Protein AF-A0A433RNJ9-F1 (afdb_monomer_lite)

Sequence (129 aa):
MTPFQQL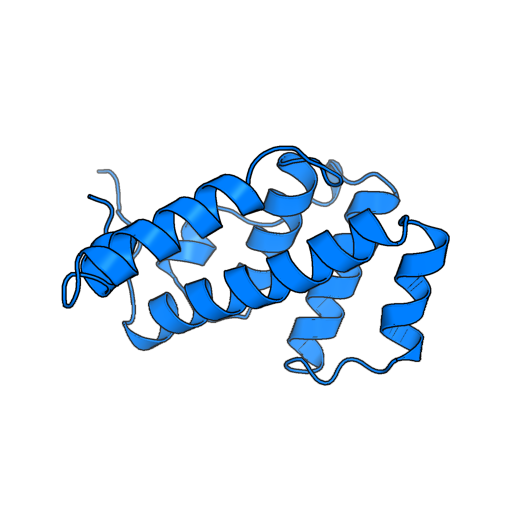LSFDLTVQSLWGKMSEVLEKDNHLSADLKEEVRKTLAQENGCLYCKAKGKPNPRLYDEKMAVCTGYAEAFLKSKGQTPLAVTEVLNDYLTKEEKDELLAFICFITASQYLGALHQLQPIISK

Organism: NCBI:txid1562256

Foldseek 3Di:
DDLLLVLVVVDPVSSVVLVVVCVVLQDDDQDHNVLLLLLLCLLLVQLQQQQSVVVDHRDCVPDDPLSVLLNVLSNQCSVCVNVRDPVSLCVNVVRGDPVRSVSSVVSSVSSSVSRNSNRVVSPHHDDDD

Secondary structure (DSSP, 8-state):
--HHHHHTTT-HHHHHHHHHHHHHHHSSSSS-HHHHHHHHHHHHHHS--HHHHHT----GGG--HHHHHHHHHHHHHHHTTT---HHHHHGGGGT--HHHHHHHHHHHHHHHHHHHHHHHTTPPP----

InterPro domains:
  IPR029032 AhpD-like [G3DSA:1.20.1290.10] (2-125)
  IPR029032 AhpD-like [SSF69118] (5-123)

pLDDT: mean 95.65, std 7.53, range [37.81, 98.81]

Radius of gyration: 14.86 Å; chains: 1; bounding box: 30×45×38 Å

Structure (mmCIF, N/CA/C/O backbone):
data_AF-A0A433RNJ9-F1
#
_entry.id   AF-A0A433RNJ9-F1
#
loop_
_atom_site.group_PDB
_atom_site.id
_atom_site.type_symbol
_atom_site.label_atom_id
_atom_site.label_alt_id
_atom_site.label_comp_id
_atom_site.label_asym_id
_atom_site.label_entity_id
_atom_site.label_seq_id
_atom_site.pdbx_PDB_ins_code
_atom_site.Cartn_x
_atom_site.Cartn_y
_atom_site.Cartn_z
_atom_site.occupancy
_atom_site.B_iso_or_equiv
_atom_site.auth_seq_id
_atom_site.auth_comp_id
_atom_site.auth_asym_id
_atom_site.auth_atom_id
_atom_site.pdbx_PDB_model_num
ATOM 1 N N . MET A 1 1 ? -1.852 21.508 5.917 1.00 75.19 1 MET A N 1
ATOM 2 C CA . MET A 1 1 ? -2.504 20.288 6.432 1.00 75.19 1 MET A CA 1
ATOM 3 C C . MET A 1 1 ? -3.430 19.758 5.349 1.00 75.19 1 MET A C 1
ATOM 5 O O . MET A 1 1 ? -4.213 20.537 4.821 1.00 75.19 1 MET A O 1
ATOM 9 N N . THR A 1 2 ? -3.289 18.496 4.952 1.00 89.31 2 THR A N 1
ATOM 10 C CA . THR A 1 2 ? -4.148 17.872 3.931 1.00 89.31 2 THR A CA 1
ATOM 11 C C . THR A 1 2 ? -5.505 17.472 4.533 1.00 89.31 2 THR A C 1
ATOM 13 O O . THR A 1 2 ? -5.589 17.303 5.753 1.00 89.31 2 THR A O 1
ATOM 16 N N . PRO A 1 3 ? -6.560 17.257 3.721 1.00 92.75 3 PRO A N 1
ATOM 17 C CA . PRO A 1 3 ? -7.835 16.736 4.220 1.00 92.75 3 PRO A CA 1
ATOM 18 C C . PRO A 1 3 ? -7.687 15.398 4.948 1.00 92.75 3 PRO A C 1
ATOM 20 O O . PRO A 1 3 ? -8.363 15.149 5.936 1.00 92.75 3 PRO A O 1
ATOM 23 N N . PHE A 1 4 ? -6.749 14.551 4.510 1.00 94.00 4 PHE A N 1
ATOM 24 C CA . PHE A 1 4 ? -6.460 13.301 5.207 1.00 94.00 4 PHE A CA 1
ATOM 25 C C . PHE A 1 4 ? -5.846 13.541 6.593 1.00 94.00 4 PHE A C 1
ATOM 27 O O . PHE A 1 4 ? -6.277 12.936 7.566 1.00 94.00 4 PHE A O 1
ATOM 34 N N . GLN A 1 5 ? -4.880 14.461 6.713 1.00 93.00 5 GLN A N 1
ATOM 35 C CA . GLN A 1 5 ? -4.285 14.801 8.012 1.00 93.00 5 GLN A CA 1
ATOM 36 C C . GLN A 1 5 ? -5.337 15.323 9.003 1.00 93.00 5 GLN A C 1
ATOM 38 O O . GLN A 1 5 ? -5.247 15.021 10.191 1.00 93.00 5 GLN A O 1
ATOM 43 N N . GLN A 1 6 ? -6.359 16.046 8.533 1.00 94.00 6 GLN A N 1
ATOM 44 C CA . GLN A 1 6 ? -7.468 16.511 9.376 1.00 94.00 6 GLN A CA 1
ATOM 45 C C . GLN A 1 6 ? -8.265 15.365 10.015 1.00 94.00 6 GLN A C 1
ATOM 47 O O . GLN A 1 6 ? -8.753 15.536 11.125 1.00 94.00 6 GLN A O 1
ATOM 52 N N . LEU A 1 7 ? -8.340 14.185 9.386 1.00 95.94 7 LEU A N 1
ATOM 53 C CA . LEU A 1 7 ? -9.003 13.014 9.982 1.00 95.94 7 LEU A CA 1
ATOM 54 C C . LEU A 1 7 ? -8.321 12.546 11.277 1.00 95.94 7 LEU A C 1
ATOM 56 O O . LEU A 1 7 ? -8.953 11.923 12.124 1.00 95.94 7 LEU A O 1
ATOM 60 N N . LEU A 1 8 ? -7.036 12.863 11.441 1.00 97.00 8 LEU A N 1
ATOM 61 C CA . LEU A 1 8 ? -6.216 12.465 12.583 1.00 97.00 8 LEU A CA 1
ATOM 62 C C . LEU A 1 8 ? -5.999 13.608 13.586 1.00 97.00 8 LEU A C 1
ATOM 64 O O . LEU A 1 8 ? -5.191 13.475 14.497 1.00 97.00 8 LEU A O 1
ATOM 68 N N . SER A 1 9 ? -6.701 14.741 13.455 1.00 95.31 9 SER A N 1
ATOM 69 C CA . SER A 1 9 ? -6.477 15.913 14.318 1.00 95.31 9 SER A CA 1
ATOM 70 C C . SER A 1 9 ? -6.936 15.730 15.769 1.00 95.31 9 SER A C 1
ATOM 72 O O . SER A 1 9 ? -6.749 16.639 16.574 1.00 95.31 9 SER A O 1
ATOM 74 N N . PHE A 1 10 ? -7.546 14.589 16.104 1.00 96.12 10 PHE A N 1
ATOM 75 C CA . PHE A 1 10 ? -7.870 14.234 17.486 1.00 96.12 10 PHE A CA 1
ATOM 76 C C . PHE A 1 10 ? -6.607 14.018 18.334 1.00 96.12 10 PHE A C 1
ATOM 78 O O . PHE A 1 10 ? -6.664 14.185 19.549 1.00 96.12 10 PHE A O 1
ATOM 85 N N . ASP A 1 11 ? -5.475 13.679 17.703 1.00 97.69 11 ASP A N 1
ATOM 86 C CA . ASP A 1 11 ? -4.186 13.497 18.364 1.00 97.69 11 ASP A CA 1
ATOM 87 C C . ASP A 1 11 ? -3.026 13.849 17.410 1.00 97.69 11 ASP A C 1
ATOM 89 O O . ASP A 1 11 ? -2.788 13.192 16.392 1.00 97.69 11 ASP A O 1
ATOM 93 N N . LEU A 1 12 ? -2.268 14.895 17.753 1.00 96.44 12 LEU A N 1
ATOM 94 C CA . LEU A 1 12 ? -1.149 15.382 16.937 1.00 96.44 12 LEU A CA 1
ATOM 95 C C . LEU A 1 12 ? 0.022 14.388 16.856 1.00 96.44 12 LEU A C 1
ATOM 97 O O . LEU A 1 12 ? 0.758 14.390 15.866 1.00 96.44 12 LEU A O 1
ATOM 101 N N . THR A 1 13 ? 0.191 13.523 17.858 1.00 98.00 13 THR A N 1
ATOM 102 C CA . THR A 1 13 ? 1.187 12.445 17.841 1.00 98.00 13 THR A CA 1
ATOM 103 C C . THR A 1 13 ? 0.797 11.397 16.809 1.00 98.00 13 THR A C 1
ATOM 105 O O . THR A 1 13 ? 1.616 11.049 15.959 1.00 98.00 13 THR A O 1
ATOM 108 N N . VAL A 1 14 ? -0.462 10.946 16.823 1.00 97.56 14 VAL A N 1
ATOM 109 C CA . VAL A 1 14 ? -0.981 9.977 15.843 1.00 97.56 14 VAL A CA 1
ATOM 110 C C . VAL A 1 14 ? -0.892 10.541 14.427 1.00 97.56 14 VAL A C 1
ATOM 112 O O . VAL A 1 14 ? -0.361 9.875 13.538 1.00 97.56 14 VAL A O 1
ATOM 115 N N . GLN A 1 15 ? -1.332 11.785 14.218 1.00 97.31 15 GLN A N 1
ATOM 116 C CA . GLN A 1 15 ? -1.230 12.460 12.921 1.00 97.31 15 GLN A CA 1
ATOM 117 C C . GLN A 1 15 ? 0.220 12.512 12.412 1.00 97.31 15 GLN A C 1
ATOM 119 O O . GLN A 1 15 ? 0.480 12.203 11.247 1.00 97.31 15 GLN A O 1
ATOM 124 N N . SER A 1 16 ? 1.165 12.890 13.279 1.00 97.00 16 SER A N 1
ATOM 125 C CA . SER A 1 16 ? 2.589 12.990 12.939 1.00 97.00 16 SER A CA 1
ATOM 126 C C . SER A 1 16 ? 3.191 11.630 12.582 1.00 97.00 16 SER A C 1
ATOM 128 O O . SER A 1 16 ? 3.862 11.503 11.557 1.00 97.00 16 SER A O 1
ATOM 130 N N . LEU A 1 17 ? 2.924 10.596 13.385 1.00 98.00 17 LEU A N 1
ATOM 131 C CA . LEU A 1 17 ? 3.429 9.243 13.145 1.00 98.00 17 LEU A CA 1
ATOM 132 C C . LEU A 1 17 ? 2.856 8.639 11.861 1.00 98.00 17 LEU A C 1
ATOM 134 O O . LEU A 1 17 ? 3.616 8.092 11.066 1.00 98.00 17 LEU A O 1
ATOM 138 N N . TRP A 1 18 ? 1.555 8.803 11.609 1.00 98.00 18 TRP A N 1
ATOM 139 C CA . TRP A 1 18 ? 0.929 8.335 10.371 1.00 98.00 18 TRP A CA 1
ATOM 140 C C . TRP A 1 18 ? 1.526 9.024 9.140 1.00 98.00 18 TRP A C 1
ATOM 142 O O . TRP A 1 18 ? 1.821 8.372 8.141 1.00 98.00 18 TRP A O 1
ATOM 152 N N . GLY A 1 19 ? 1.752 10.341 9.223 1.00 96.94 19 GLY A N 1
ATOM 153 C CA . GLY A 1 19 ? 2.403 11.109 8.161 1.00 96.94 19 GLY A CA 1
ATOM 154 C C . GLY A 1 19 ? 3.826 10.626 7.871 1.00 96.94 19 GLY A C 1
ATOM 155 O O . GLY A 1 19 ? 4.163 10.393 6.714 1.00 96.94 19 GLY A O 1
ATOM 156 N N . LYS A 1 20 ? 4.632 10.401 8.916 1.00 97.69 20 LYS A N 1
ATOM 157 C CA . LYS A 1 20 ? 5.999 9.867 8.782 1.00 97.69 20 LYS A CA 1
ATOM 158 C C . LYS A 1 20 ? 6.017 8.458 8.198 1.00 97.69 20 LYS A C 1
ATOM 160 O O . LYS A 1 20 ? 6.864 8.164 7.362 1.00 97.69 20 LYS A O 1
ATOM 165 N N . MET A 1 21 ? 5.090 7.591 8.614 1.00 97.62 21 MET A N 1
ATOM 166 C CA . MET A 1 21 ? 4.954 6.257 8.025 1.00 97.62 21 MET A CA 1
ATOM 167 C C . MET A 1 21 ? 4.625 6.343 6.534 1.00 97.62 21 MET A C 1
ATOM 169 O O . MET A 1 21 ? 5.268 5.655 5.752 1.00 97.62 21 MET A O 1
ATOM 173 N N . SER A 1 22 ? 3.695 7.221 6.140 1.00 96.75 22 SER A N 1
ATOM 174 C CA . SER A 1 22 ? 3.368 7.468 4.728 1.00 96.75 22 SER A CA 1
ATOM 175 C C . SER A 1 22 ? 4.603 7.891 3.938 1.00 96.75 22 SER A C 1
ATOM 177 O O . SER A 1 22 ? 4.925 7.268 2.937 1.00 96.75 22 SER A O 1
ATOM 179 N N . GLU A 1 23 ? 5.345 8.886 4.428 1.00 97.00 23 GLU A N 1
ATOM 180 C CA . GLU A 1 23 ? 6.551 9.393 3.766 1.00 97.00 23 GLU A CA 1
ATOM 181 C C . GLU A 1 23 ? 7.627 8.309 3.594 1.00 97.00 23 GLU A C 1
ATOM 183 O O . GLU A 1 23 ? 8.206 8.163 2.517 1.00 97.00 23 GLU A O 1
ATOM 188 N N . VAL A 1 24 ? 7.892 7.528 4.646 1.00 97.75 24 VAL A N 1
ATOM 189 C CA . VAL A 1 24 ? 8.910 6.468 4.619 1.00 97.75 24 VAL A CA 1
ATOM 190 C C . VAL A 1 24 ? 8.502 5.316 3.707 1.00 97.75 24 VAL A C 1
ATOM 192 O O . VAL A 1 24 ? 9.356 4.768 3.016 1.00 97.75 24 VAL A O 1
ATOM 195 N N . LEU A 1 25 ? 7.221 4.949 3.701 1.00 98.00 25 LEU A N 1
ATOM 196 C CA . LEU A 1 25 ? 6.713 3.838 2.906 1.00 98.00 25 LEU A CA 1
ATOM 197 C C . LEU A 1 25 ? 6.499 4.209 1.433 1.00 98.00 25 LEU A C 1
ATOM 199 O O . LEU A 1 25 ? 6.612 3.328 0.592 1.00 98.00 25 LEU A O 1
ATOM 203 N N . GLU A 1 26 ? 6.218 5.470 1.093 1.00 97.75 26 GLU A N 1
ATOM 204 C CA . GLU A 1 26 ? 5.949 5.901 -0.291 1.00 97.75 26 GLU A CA 1
ATOM 205 C C . GLU A 1 26 ? 7.224 6.222 -1.101 1.00 97.75 26 GLU A C 1
ATOM 207 O O . GLU A 1 26 ? 7.223 6.026 -2.314 1.00 97.75 26 GLU A O 1
ATOM 212 N N . LYS A 1 27 ? 8.321 6.665 -0.467 1.00 98.00 27 LYS A N 1
ATOM 213 C CA . LYS A 1 27 ? 9.594 7.005 -1.151 1.00 98.00 27 LYS A CA 1
ATOM 214 C C . LYS A 1 27 ? 10.390 5.777 -1.609 1.00 98.00 27 LYS A C 1
ATOM 216 O O . LYS A 1 27 ? 10.176 4.698 -1.078 1.00 98.00 27 LYS A O 1
ATOM 221 N N . ASP A 1 28 ? 11.376 5.934 -2.490 1.00 98.56 28 ASP A N 1
ATOM 222 C CA . ASP A 1 28 ? 12.273 4.834 -2.890 1.00 98.56 28 ASP A CA 1
ATOM 223 C C . ASP A 1 28 ? 12.940 4.124 -1.697 1.00 98.56 28 ASP A C 1
ATOM 225 O O . ASP A 1 28 ? 13.435 4.771 -0.766 1.00 98.56 28 ASP A O 1
ATOM 229 N N . ASN A 1 29 ? 12.969 2.790 -1.752 1.00 97.69 29 ASN A N 1
ATOM 230 C CA . ASN A 1 29 ? 13.750 1.931 -0.861 1.00 97.69 29 ASN A CA 1
ATOM 231 C C . ASN A 1 29 ? 14.069 0.586 -1.548 1.00 97.69 29 ASN A C 1
ATOM 233 O O . ASN A 1 29 ? 14.741 0.603 -2.577 1.00 97.69 29 ASN A O 1
ATOM 237 N N . HIS A 1 30 ? 13.600 -0.566 -1.041 1.00 98.25 30 HIS A N 1
ATOM 238 C CA . HIS A 1 30 ? 13.758 -1.834 -1.762 1.00 98.25 30 HIS A CA 1
ATOM 239 C C . HIS A 1 30 ? 12.863 -1.858 -3.003 1.00 98.25 30 HIS A C 1
ATOM 241 O O . HIS A 1 30 ? 13.255 -2.390 -4.035 1.00 98.25 30 HIS A O 1
ATOM 247 N N . LEU A 1 31 ? 11.689 -1.225 -2.921 1.00 98.50 31 LEU A N 1
ATOM 248 C CA . LEU A 1 31 ? 10.816 -0.973 -4.062 1.00 98.50 31 LEU A CA 1
ATOM 249 C C . LEU A 1 31 ? 10.891 0.497 -4.479 1.00 98.50 31 LEU A C 1
ATOM 251 O O . LEU A 1 31 ? 10.993 1.393 -3.633 1.00 98.50 31 LEU A O 1
ATOM 255 N N . SER A 1 32 ? 10.786 0.748 -5.784 1.00 98.38 32 SER A N 1
ATOM 256 C CA . SER A 1 32 ? 10.698 2.114 -6.300 1.00 98.38 32 SER A CA 1
ATOM 257 C C . SER A 1 32 ? 9.385 2.782 -5.890 1.00 98.38 32 SER A C 1
ATOM 259 O O . SER A 1 32 ? 8.339 2.136 -5.753 1.00 98.38 32 SER A O 1
ATOM 261 N N . ALA A 1 33 ? 9.433 4.099 -5.721 1.00 98.38 33 ALA A N 1
ATOM 262 C CA . ALA A 1 33 ? 8.272 4.936 -5.464 1.00 98.38 33 ALA A CA 1
ATOM 263 C C . ALA A 1 33 ? 7.232 4.799 -6.585 1.00 98.38 33 ALA A C 1
ATOM 265 O O . ALA A 1 33 ? 6.039 4.711 -6.304 1.00 98.38 33 ALA A O 1
ATOM 266 N N . ASP A 1 34 ? 7.676 4.688 -7.841 1.00 98.06 34 ASP A N 1
ATOM 267 C CA . ASP A 1 34 ? 6.792 4.504 -8.996 1.00 98.06 34 ASP A CA 1
ATOM 268 C C . ASP A 1 34 ? 5.994 3.195 -8.914 1.00 98.06 34 ASP A C 1
ATOM 270 O O . ASP A 1 34 ? 4.776 3.197 -9.098 1.00 98.06 34 ASP A O 1
ATOM 274 N N . LEU A 1 35 ? 6.644 2.077 -8.565 1.00 98.56 35 LEU A N 1
ATOM 275 C CA . LEU A 1 35 ? 5.957 0.795 -8.377 1.00 98.56 35 LEU A CA 1
ATOM 276 C C . LEU A 1 35 ? 4.940 0.881 -7.239 1.00 98.56 35 LEU A C 1
ATOM 278 O O . LEU A 1 35 ? 3.801 0.425 -7.376 1.00 98.56 35 LEU A O 1
ATOM 282 N N . LYS A 1 36 ? 5.332 1.486 -6.116 1.00 98.69 36 LYS A N 1
ATOM 283 C CA . LYS A 1 36 ? 4.455 1.657 -4.955 1.00 98.69 36 LYS A CA 1
ATOM 284 C C . LYS A 1 36 ? 3.269 2.563 -5.257 1.00 98.69 36 LYS A C 1
ATOM 286 O O . LYS A 1 36 ? 2.154 2.274 -4.826 1.00 98.69 36 LYS A O 1
ATOM 291 N N . GLU A 1 37 ? 3.459 3.604 -6.055 1.00 98.38 37 GLU A N 1
ATOM 292 C CA . GLU A 1 37 ? 2.371 4.470 -6.489 1.00 98.38 37 GLU A CA 1
ATOM 293 C C . GLU A 1 37 ? 1.368 3.722 -7.381 1.00 98.38 37 GLU A C 1
ATOM 295 O O . GLU A 1 37 ? 0.155 3.887 -7.222 1.00 98.38 37 GLU A O 1
ATOM 300 N N . GLU A 1 38 ? 1.831 2.836 -8.262 1.00 98.62 38 GLU A N 1
ATOM 301 C CA . GLU A 1 38 ? 0.948 1.982 -9.063 1.00 98.62 38 GLU A CA 1
ATOM 302 C C . GLU A 1 38 ? 0.167 0.985 -8.194 1.00 98.62 38 GLU A C 1
ATOM 304 O O . GLU A 1 38 ? -1.058 0.891 -8.318 1.00 98.62 38 GLU A O 1
ATOM 309 N N . VAL A 1 39 ? 0.817 0.345 -7.217 1.00 98.62 39 VAL A N 1
ATOM 310 C CA . VAL A 1 39 ? 0.141 -0.493 -6.208 1.00 98.62 39 VAL A CA 1
ATOM 311 C C . VAL A 1 39 ? -0.903 0.315 -5.425 1.00 98.62 39 VAL A C 1
ATOM 313 O O . VAL A 1 39 ? -2.042 -0.130 -5.252 1.00 98.62 39 VAL A O 1
ATOM 316 N N . ARG A 1 40 ? -0.570 1.538 -4.994 1.00 98.62 40 ARG A N 1
ATOM 317 C CA . ARG A 1 40 ? -1.488 2.430 -4.270 1.00 98.62 40 ARG A CA 1
ATOM 318 C C . ARG A 1 40 ? -2.720 2.775 -5.106 1.00 98.62 40 ARG A C 1
ATOM 320 O O . ARG A 1 40 ? -3.835 2.770 -4.570 1.00 98.62 40 ARG A O 1
ATOM 327 N N . LYS A 1 41 ? -2.540 3.095 -6.393 1.00 98.38 41 LYS A N 1
ATOM 328 C CA . LYS A 1 41 ? -3.634 3.399 -7.333 1.00 98.38 41 LYS A CA 1
ATOM 329 C C . LYS A 1 41 ? -4.537 2.191 -7.560 1.00 98.38 41 LYS A C 1
ATOM 331 O O . LYS A 1 41 ? -5.754 2.382 -7.610 1.00 98.38 41 LYS A O 1
ATOM 336 N N . THR A 1 42 ? -3.969 0.987 -7.660 1.00 98.44 42 THR A N 1
ATOM 337 C CA . THR A 1 42 ? -4.719 -0.274 -7.763 1.00 98.44 42 THR A CA 1
ATOM 338 C C . THR A 1 42 ? -5.606 -0.483 -6.540 1.00 98.44 42 THR A C 1
ATOM 340 O O . THR A 1 42 ? -6.821 -0.604 -6.685 1.00 98.44 42 THR A O 1
ATOM 343 N N . LEU A 1 43 ? -5.039 -0.398 -5.330 1.00 98.62 43 LEU A N 1
ATOM 344 C CA . LEU A 1 43 ? -5.795 -0.498 -4.073 1.00 98.62 43 LEU A CA 1
ATOM 345 C C . LEU A 1 43 ? -6.946 0.524 -4.005 1.00 98.62 43 LEU A C 1
ATOM 347 O O . LEU A 1 43 ? -8.071 0.196 -3.622 1.00 98.62 43 LEU A O 1
ATOM 351 N N . ALA A 1 44 ? -6.690 1.757 -4.456 1.00 98.00 44 ALA A N 1
ATOM 352 C CA . ALA A 1 44 ? -7.664 2.845 -4.400 1.00 98.00 44 ALA A CA 1
ATOM 353 C C . ALA A 1 44 ? -8.892 2.631 -5.299 1.00 98.00 44 ALA A C 1
ATOM 355 O O . ALA A 1 44 ? -9.905 3.307 -5.098 1.00 98.00 44 ALA A O 1
ATOM 356 N N . GLN A 1 45 ? -8.825 1.734 -6.292 1.00 96.50 45 GLN A N 1
ATOM 357 C CA . GLN A 1 45 ? -9.970 1.478 -7.167 1.00 96.50 45 GLN A CA 1
ATOM 358 C C . GLN A 1 45 ? -11.125 0.809 -6.418 1.00 96.50 45 GLN A C 1
ATOM 360 O O . GLN A 1 45 ? -12.274 1.192 -6.663 1.00 96.50 45 GLN A O 1
ATOM 365 N N . GLU A 1 46 ? -10.805 -0.086 -5.475 1.00 96.56 46 GLU A N 1
ATOM 366 C CA . GLU A 1 46 ? -11.763 -0.961 -4.785 1.00 96.56 46 GLU A CA 1
ATOM 367 C C . GLU A 1 46 ? -11.929 -0.642 -3.288 1.00 96.56 46 GLU A C 1
ATOM 369 O O . GLU A 1 46 ? -12.982 -0.913 -2.718 1.00 96.56 46 GLU A O 1
ATOM 374 N N . ASN A 1 47 ? -10.959 0.020 -2.644 1.00 97.50 47 ASN A N 1
ATOM 375 C CA . ASN A 1 47 ? -11.034 0.349 -1.209 1.00 97.50 47 ASN A CA 1
ATOM 376 C C . ASN A 1 47 ? -12.051 1.456 -0.843 1.00 97.50 47 ASN A C 1
ATOM 378 O O . ASN A 1 47 ? -12.172 1.829 0.322 1.00 97.50 47 ASN A O 1
ATOM 382 N N . GLY A 1 48 ? -12.766 2.026 -1.818 1.00 96.06 48 GLY A N 1
ATOM 383 C CA . GLY A 1 48 ? -13.900 2.936 -1.584 1.00 96.06 48 GLY A CA 1
ATOM 384 C C . GLY A 1 48 ? -13.561 4.393 -1.230 1.00 96.06 48 GLY A C 1
ATOM 385 O O . GLY A 1 48 ? -14.462 5.223 -1.139 1.00 96.06 48 GLY A O 1
ATOM 386 N N . CYS A 1 49 ? -12.285 4.758 -1.073 1.00 97.50 49 CYS A N 1
ATOM 387 C CA . CYS A 1 49 ? -11.879 6.138 -0.775 1.00 97.50 49 CYS A CA 1
ATOM 388 C C . CYS A 1 49 ? -11.888 7.028 -2.028 1.00 97.50 49 CYS A C 1
ATOM 390 O O . CYS A 1 49 ? -10.933 7.003 -2.808 1.00 97.50 49 CYS A O 1
ATOM 392 N N . LEU A 1 50 ? -12.907 7.879 -2.198 1.00 95.88 50 LEU A N 1
ATOM 393 C CA . LEU A 1 50 ? -13.013 8.788 -3.352 1.00 95.88 50 LEU A CA 1
ATOM 394 C C . LEU A 1 50 ? -11.825 9.755 -3.460 1.00 95.88 50 LEU A C 1
ATOM 396 O O . LEU A 1 50 ? -11.242 9.881 -4.536 1.00 95.88 50 LEU A O 1
ATOM 400 N N . TYR A 1 51 ? -11.414 10.376 -2.350 1.00 95.88 51 TYR A N 1
ATOM 401 C CA . TYR A 1 51 ? -10.211 11.217 -2.292 1.00 95.88 51 TYR A CA 1
ATOM 402 C C . TYR A 1 51 ? -8.952 10.485 -2.787 1.00 95.88 51 TYR A C 1
ATOM 404 O O . TYR A 1 51 ? -8.167 11.026 -3.563 1.00 95.88 51 TYR A O 1
ATOM 412 N N . CYS A 1 52 ? -8.764 9.234 -2.368 1.00 96.44 52 CYS A N 1
ATOM 413 C CA . CYS A 1 52 ? -7.591 8.434 -2.707 1.00 96.44 52 CYS A CA 1
ATOM 414 C C . CYS A 1 52 ? -7.630 7.950 -4.164 1.00 96.44 52 CYS A C 1
ATOM 416 O O . CYS A 1 52 ? -6.597 7.929 -4.837 1.00 96.44 52 CYS A O 1
ATOM 418 N N . LYS A 1 53 ? -8.823 7.584 -4.650 1.00 96.06 53 LYS A N 1
ATOM 419 C CA . LYS A 1 53 ? -9.090 7.164 -6.031 1.00 96.06 53 LYS A CA 1
ATOM 420 C C . LYS A 1 53 ? -8.879 8.309 -7.021 1.00 96.06 53 LYS A C 1
ATOM 422 O O . LYS A 1 53 ? -8.356 8.089 -8.108 1.00 96.06 53 LYS A O 1
ATOM 427 N N . ALA A 1 54 ? -9.210 9.540 -6.630 1.00 95.38 54 ALA A N 1
ATOM 428 C CA . ALA A 1 54 ? -9.013 10.730 -7.457 1.00 95.38 54 ALA A CA 1
ATOM 429 C C . ALA A 1 54 ? -7.535 11.052 -7.744 1.00 95.38 54 ALA A C 1
ATOM 431 O O . ALA A 1 54 ? -7.246 11.721 -8.731 1.00 95.38 54 ALA A O 1
ATOM 432 N N . LYS A 1 55 ? -6.593 10.545 -6.935 1.00 92.25 55 LYS A N 1
ATOM 433 C CA . LYS A 1 55 ? -5.150 10.737 -7.162 1.00 92.25 55 LYS A CA 1
ATOM 434 C C . LYS A 1 55 ? -4.616 10.013 -8.405 1.00 92.25 55 LYS A C 1
ATOM 436 O O . LYS A 1 55 ? -3.501 10.293 -8.826 1.00 92.25 55 LYS A O 1
ATOM 441 N N . GLY A 1 56 ? -5.370 9.079 -8.986 1.00 93.75 56 GLY A N 1
ATOM 442 C CA . GLY A 1 56 ? -5.000 8.446 -10.249 1.00 93.75 56 GLY A CA 1
ATOM 443 C C . GLY A 1 56 ? -5.511 7.018 -10.402 1.00 93.75 56 GLY A C 1
ATOM 444 O O . GLY A 1 56 ? -6.001 6.398 -9.458 1.00 93.75 56 GLY A O 1
ATOM 445 N N . LYS A 1 57 ? -5.363 6.498 -11.621 1.00 95.50 57 LYS A N 1
ATOM 446 C CA . LYS A 1 57 ? -5.630 5.102 -11.983 1.00 95.50 57 LYS A CA 1
ATOM 447 C C . LYS A 1 57 ? -4.322 4.397 -12.337 1.00 95.50 57 LYS A C 1
ATOM 449 O O . LYS A 1 57 ? -3.448 5.076 -12.884 1.00 95.50 57 LYS A O 1
ATOM 454 N N . PRO A 1 58 ? -4.204 3.087 -12.062 1.00 95.25 58 PRO A N 1
ATOM 455 C CA . PRO A 1 58 ? -3.045 2.322 -12.496 1.00 95.25 58 PRO A CA 1
ATOM 456 C C . PRO A 1 58 ? -2.860 2.428 -14.019 1.00 95.25 58 PRO A C 1
ATOM 458 O O . PRO A 1 58 ? -3.846 2.486 -14.761 1.00 95.25 58 PRO A O 1
ATOM 461 N N . ASN A 1 59 ? -1.613 2.479 -14.485 1.00 96.19 59 ASN A N 1
ATOM 462 C CA . ASN A 1 59 ? -1.247 2.597 -15.894 1.00 96.19 59 ASN A CA 1
ATOM 463 C C . ASN A 1 59 ? -0.396 1.398 -16.356 1.00 96.19 59 ASN A C 1
ATOM 465 O O . ASN A 1 59 ? 0.832 1.501 -16.395 1.00 96.19 59 ASN A O 1
ATOM 469 N N . PRO A 1 60 ? -1.033 0.298 -16.807 1.00 94.38 60 PRO A N 1
ATOM 470 C CA . PRO A 1 60 ? -0.337 -0.925 -17.218 1.00 94.38 60 PRO A CA 1
ATOM 471 C C . PRO A 1 60 ? 0.689 -0.756 -18.344 1.00 94.38 60 PRO A C 1
ATOM 473 O O . PRO A 1 60 ? 1.536 -1.619 -18.537 1.00 94.38 60 PRO A O 1
ATOM 476 N N . ARG A 1 61 ? 0.644 0.348 -19.104 1.00 94.81 61 ARG A N 1
ATOM 477 C CA . ARG A 1 61 ? 1.630 0.627 -20.164 1.00 94.81 61 ARG A CA 1
ATOM 478 C C . ARG A 1 61 ? 3.026 0.938 -19.623 1.00 94.81 61 ARG A C 1
ATOM 480 O O . ARG A 1 61 ? 3.968 0.948 -20.404 1.00 94.81 61 ARG A O 1
ATOM 487 N N . LEU A 1 62 ? 3.138 1.243 -18.331 1.00 88.31 62 LEU A N 1
ATOM 488 C CA . LEU A 1 62 ? 4.403 1.550 -17.663 1.00 88.31 62 LEU A CA 1
ATOM 489 C C . LEU A 1 62 ? 5.014 0.325 -16.971 1.00 88.31 62 LEU A C 1
ATOM 491 O O . LEU A 1 62 ? 6.048 0.462 -16.326 1.00 88.31 62 LEU A O 1
ATOM 495 N N . TYR A 1 63 ? 4.366 -0.842 -17.044 1.00 96.31 63 TYR A N 1
ATOM 496 C CA . TYR A 1 63 ? 4.717 -1.970 -16.186 1.00 96.31 63 TYR A CA 1
ATOM 497 C C . TYR A 1 63 ? 5.870 -2.758 -16.792 1.00 96.31 63 TYR A C 1
ATOM 499 O O . TYR A 1 63 ? 5.774 -3.267 -17.909 1.00 96.31 63 TYR A O 1
ATOM 507 N N . ASP A 1 64 ? 6.940 -2.889 -16.016 1.00 96.25 64 ASP A N 1
ATOM 508 C CA . ASP A 1 64 ? 7.848 -4.018 -16.142 1.00 96.25 64 ASP A CA 1
ATOM 509 C C . ASP A 1 64 ? 7.243 -5.260 -15.458 1.00 96.25 64 ASP A C 1
ATOM 511 O O . ASP A 1 64 ? 6.158 -5.216 -14.865 1.00 96.25 64 ASP A O 1
ATOM 515 N N . GLU A 1 65 ? 7.935 -6.395 -15.552 1.00 96.25 65 GLU A N 1
ATOM 516 C CA . GLU A 1 65 ? 7.465 -7.657 -14.971 1.00 96.25 65 GLU A CA 1
ATOM 517 C C . GLU A 1 65 ? 7.234 -7.541 -13.458 1.00 96.25 65 GLU A C 1
ATOM 519 O O . GLU A 1 65 ? 6.225 -8.023 -12.941 1.00 96.25 65 GLU A O 1
ATOM 524 N N . LYS A 1 66 ? 8.125 -6.836 -12.751 1.00 97.38 66 LYS A N 1
ATOM 525 C CA . LYS A 1 66 ? 8.043 -6.657 -11.299 1.00 97.38 66 LYS A CA 1
ATOM 526 C C . LYS A 1 66 ? 6.813 -5.834 -10.911 1.00 97.38 66 LYS A C 1
ATOM 528 O O . LYS A 1 66 ? 6.061 -6.224 -10.019 1.00 97.38 66 LYS A O 1
ATOM 533 N N . MET A 1 67 ? 6.565 -4.722 -11.595 1.00 98.19 67 MET A N 1
ATOM 534 C CA . MET A 1 67 ? 5.404 -3.867 -11.365 1.00 98.19 67 MET A CA 1
ATOM 535 C C . MET A 1 67 ? 4.100 -4.594 -11.700 1.00 98.19 67 MET A C 1
ATOM 537 O O . MET A 1 67 ? 3.137 -4.499 -10.935 1.00 98.19 67 MET A O 1
ATOM 541 N N . ALA A 1 68 ? 4.074 -5.375 -12.784 1.00 98.19 68 ALA A N 1
ATOM 542 C CA . ALA A 1 68 ? 2.926 -6.204 -13.141 1.00 98.19 68 ALA A CA 1
ATOM 543 C C . ALA A 1 68 ? 2.603 -7.241 -12.051 1.00 98.19 68 ALA A C 1
ATOM 545 O O . ALA A 1 68 ? 1.445 -7.388 -11.660 1.00 98.19 68 ALA A O 1
ATOM 546 N N . VAL A 1 69 ? 3.618 -7.912 -11.503 1.00 98.25 69 VAL A N 1
ATOM 547 C CA . VAL A 1 69 ? 3.451 -8.907 -10.431 1.00 98.25 69 VAL A CA 1
ATOM 548 C C . VAL A 1 69 ? 2.970 -8.260 -9.130 1.00 98.25 69 VAL A C 1
ATOM 550 O O . VAL A 1 69 ? 2.002 -8.729 -8.531 1.00 98.25 69 VAL A O 1
ATOM 553 N N . CYS A 1 70 ? 3.577 -7.147 -8.709 1.00 98.56 70 CYS A N 1
ATOM 554 C CA . CYS A 1 70 ? 3.186 -6.439 -7.487 1.00 98.56 70 CYS A CA 1
ATOM 555 C C . CYS A 1 70 ? 1.756 -5.881 -7.560 1.00 98.56 70 CYS A C 1
ATOM 557 O O . CYS A 1 70 ? 0.988 -5.990 -6.600 1.00 98.56 70 CYS A O 1
ATOM 559 N N . THR A 1 71 ? 1.376 -5.295 -8.698 1.00 98.31 71 THR A N 1
ATOM 560 C CA . THR A 1 71 ? 0.018 -4.767 -8.903 1.00 98.31 71 THR A CA 1
ATOM 561 C C . THR A 1 71 ? -1.011 -5.889 -9.040 1.00 98.31 71 THR A C 1
ATOM 563 O O . THR A 1 71 ? -2.073 -5.800 -8.425 1.00 98.31 71 THR A O 1
ATOM 566 N N . GLY A 1 72 ? -0.680 -6.986 -9.728 1.00 98.06 72 GLY A N 1
ATOM 567 C CA . GLY A 1 72 ? -1.518 -8.186 -9.793 1.00 98.06 72 GLY A CA 1
ATOM 568 C C . GLY A 1 72 ? -1.739 -8.834 -8.422 1.00 98.06 72 GLY A C 1
ATOM 569 O O . GLY A 1 72 ? -2.859 -9.226 -8.087 1.00 98.06 72 GLY A O 1
ATOM 570 N N . TYR A 1 73 ? -0.708 -8.872 -7.573 1.00 98.62 73 TYR A N 1
ATOM 571 C CA . TYR A 1 73 ? -0.854 -9.312 -6.187 1.00 98.62 73 TYR A CA 1
ATOM 572 C C . TYR A 1 73 ? -1.782 -8.386 -5.386 1.00 98.62 73 TYR A C 1
ATOM 574 O O . TYR A 1 73 ? -2.639 -8.870 -4.646 1.00 98.62 73 TYR A O 1
ATOM 582 N N . ALA A 1 74 ? -1.679 -7.063 -5.561 1.00 98.56 74 ALA A N 1
ATOM 583 C CA . ALA A 1 74 ? -2.586 -6.111 -4.917 1.00 98.56 74 ALA A CA 1
ATOM 584 C C . ALA A 1 74 ? -4.054 -6.327 -5.339 1.00 98.56 74 ALA A C 1
ATOM 586 O O . ALA A 1 74 ? -4.951 -6.263 -4.498 1.00 98.56 74 ALA A O 1
ATOM 587 N N . GLU A 1 75 ? -4.319 -6.657 -6.606 1.00 98.00 75 GLU A N 1
ATOM 588 C CA . GLU A 1 75 ? -5.663 -7.048 -7.053 1.00 98.00 75 GLU A CA 1
ATOM 589 C C . GLU A 1 75 ? -6.145 -8.348 -6.400 1.00 98.00 75 GLU A C 1
ATOM 591 O O . GLU A 1 75 ? -7.306 -8.446 -5.994 1.00 98.00 75 GLU A O 1
ATOM 596 N N . ALA A 1 76 ? -5.275 -9.356 -6.290 1.00 98.12 76 ALA A N 1
ATOM 597 C CA . ALA A 1 76 ? -5.605 -10.611 -5.620 1.00 98.12 76 ALA A CA 1
ATOM 598 C C . ALA A 1 76 ? -5.921 -10.386 -4.132 1.00 98.12 76 ALA A C 1
ATOM 600 O O . ALA A 1 76 ? -6.903 -10.933 -3.628 1.00 98.12 76 ALA A O 1
ATOM 601 N N . PHE A 1 77 ? -5.151 -9.524 -3.461 1.00 98.38 77 PHE A N 1
ATOM 602 C CA . PHE A 1 77 ? -5.391 -9.072 -2.090 1.00 98.38 77 PHE A CA 1
ATOM 603 C C . PHE A 1 77 ? -6.747 -8.377 -1.924 1.00 98.38 77 PHE A C 1
ATOM 605 O O . PHE A 1 77 ? -7.474 -8.667 -0.973 1.00 98.38 77 PHE A O 1
ATOM 612 N N . LEU A 1 78 ? -7.125 -7.498 -2.856 1.00 97.75 78 LEU A N 1
ATOM 613 C CA . LEU A 1 78 ? -8.440 -6.851 -2.843 1.00 97.75 78 LEU A CA 1
ATOM 614 C C . LEU A 1 78 ? -9.571 -7.873 -3.011 1.00 97.75 78 LEU A C 1
ATOM 616 O O . LEU A 1 78 ? -10.523 -7.879 -2.230 1.00 97.75 78 LEU A O 1
ATOM 620 N N . LYS A 1 79 ? -9.449 -8.776 -3.993 1.00 96.50 79 LYS A N 1
ATOM 621 C CA . LYS A 1 79 ? -10.451 -9.820 -4.275 1.00 96.50 79 LYS A CA 1
ATOM 622 C C . LYS A 1 79 ? -10.631 -10.781 -3.099 1.00 96.50 79 LYS A C 1
ATOM 624 O O . LYS A 1 79 ? -11.750 -11.210 -2.830 1.00 96.50 79 LYS A O 1
ATOM 629 N N . SER A 1 80 ? -9.549 -11.091 -2.388 1.00 95.88 80 SER A N 1
ATOM 630 C CA . SER A 1 80 ? -9.555 -11.952 -1.202 1.00 95.88 80 SER A CA 1
ATOM 631 C C . SER A 1 80 ? -9.876 -11.204 0.098 1.00 95.88 80 SER A C 1
ATOM 633 O O . SER A 1 80 ? -9.983 -11.834 1.149 1.00 95.88 80 SER A O 1
ATOM 635 N N . LYS A 1 81 ? -10.007 -9.869 0.065 1.00 93.31 81 LYS A N 1
ATOM 636 C CA . LYS A 1 81 ? -10.149 -9.006 1.252 1.00 93.31 81 LYS A CA 1
ATOM 637 C C . LYS A 1 81 ? -9.062 -9.266 2.304 1.00 93.31 81 LYS A C 1
ATOM 639 O O . LYS A 1 81 ? -9.339 -9.321 3.501 1.00 93.31 81 LYS A O 1
ATOM 644 N N . GLY A 1 82 ? -7.828 -9.463 1.846 1.00 91.69 82 GLY A N 1
ATOM 645 C CA . GLY A 1 82 ? -6.673 -9.762 2.691 1.00 91.69 82 GLY A CA 1
ATOM 646 C C . GLY A 1 82 ? -6.526 -11.226 3.105 1.00 91.69 82 GLY A C 1
ATOM 647 O O . GLY A 1 82 ? -5.527 -11.571 3.728 1.00 91.69 82 GLY A O 1
ATOM 648 N N . GLN A 1 83 ? -7.450 -12.110 2.719 1.00 94.69 83 GLN A N 1
ATOM 649 C CA . GLN A 1 83 ? -7.333 -13.561 2.911 1.00 94.69 83 GLN A CA 1
ATOM 650 C C . GLN A 1 83 ? -6.632 -14.222 1.716 1.00 94.69 83 GLN A C 1
ATOM 652 O O . GLN A 1 83 ? -7.091 -15.231 1.179 1.00 94.69 83 GLN A O 1
ATOM 657 N N . THR A 1 84 ? -5.544 -13.615 1.239 1.00 95.38 84 THR A N 1
ATOM 658 C CA . THR A 1 84 ? -4.818 -14.104 0.062 1.00 95.38 84 THR A CA 1
ATOM 659 C C . THR A 1 84 ? -4.207 -15.476 0.357 1.00 95.38 84 THR A C 1
ATOM 661 O O . THR A 1 84 ? -3.492 -15.608 1.353 1.00 95.38 84 THR A O 1
ATOM 664 N N . PRO A 1 85 ? -4.461 -16.505 -0.477 1.00 95.44 85 PRO A N 1
ATOM 665 C CA . PRO A 1 85 ? -3.863 -17.821 -0.284 1.00 95.44 85 PRO A CA 1
ATOM 666 C C . PRO A 1 85 ? -2.336 -17.749 -0.288 1.00 95.44 85 PRO A C 1
ATOM 668 O O . PRO A 1 85 ? -1.761 -17.029 -1.103 1.00 95.44 85 PRO A O 1
ATOM 671 N N . LEU A 1 86 ? -1.682 -18.553 0.556 1.00 95.62 86 LEU A N 1
ATOM 672 C CA . LEU A 1 86 ? -0.218 -18.588 0.645 1.00 95.62 86 LEU A CA 1
ATOM 673 C C . LEU A 1 86 ? 0.435 -18.803 -0.728 1.00 95.62 86 LEU A C 1
ATOM 675 O O . LEU A 1 86 ? 1.335 -18.054 -1.083 1.00 95.62 86 LEU A O 1
ATOM 679 N N . ALA A 1 87 ? -0.095 -19.731 -1.529 1.00 96.19 87 ALA A N 1
ATOM 680 C CA . ALA A 1 87 ? 0.400 -20.008 -2.877 1.00 96.19 87 ALA A CA 1
ATOM 681 C C . ALA A 1 87 ? 0.377 -18.775 -3.803 1.00 96.19 87 ALA A C 1
ATOM 683 O O . ALA A 1 87 ? 1.242 -18.633 -4.656 1.00 96.19 87 ALA A O 1
ATOM 684 N N . VAL A 1 88 ? -0.589 -17.862 -3.632 1.00 96.19 88 VAL A N 1
ATOM 685 C CA . VAL A 1 88 ? -0.647 -16.607 -4.403 1.00 96.19 88 VAL A CA 1
ATOM 686 C C . VAL A 1 88 ? 0.423 -15.630 -3.918 1.00 96.19 88 VAL A C 1
ATOM 688 O O . VAL A 1 88 ? 1.059 -14.963 -4.726 1.00 96.19 88 VAL A O 1
ATOM 691 N N . THR A 1 89 ? 0.657 -15.563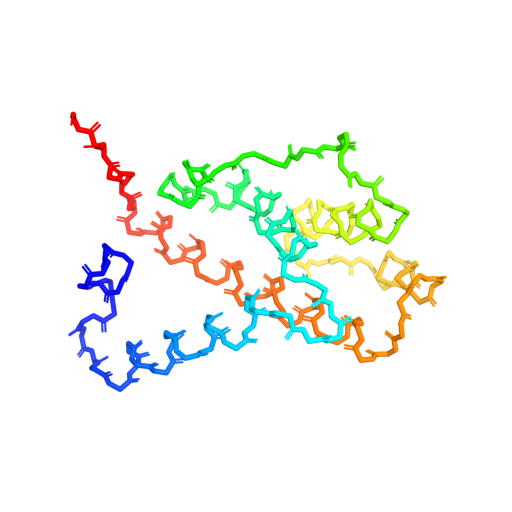 -2.608 1.00 96.88 89 THR A N 1
ATOM 692 C CA . THR A 1 89 ? 1.742 -14.756 -2.030 1.00 96.88 89 THR A CA 1
ATOM 693 C C . THR A 1 89 ? 3.121 -15.298 -2.399 1.00 96.88 89 THR A C 1
ATOM 695 O O . THR A 1 89 ? 4.053 -14.521 -2.582 1.00 96.88 89 THR A O 1
ATOM 698 N N . GLU A 1 90 ? 3.268 -16.614 -2.539 1.00 97.06 90 GLU A N 1
ATOM 699 C CA . GLU A 1 90 ? 4.534 -17.262 -2.889 1.00 97.06 90 GLU A CA 1
ATOM 700 C C . GL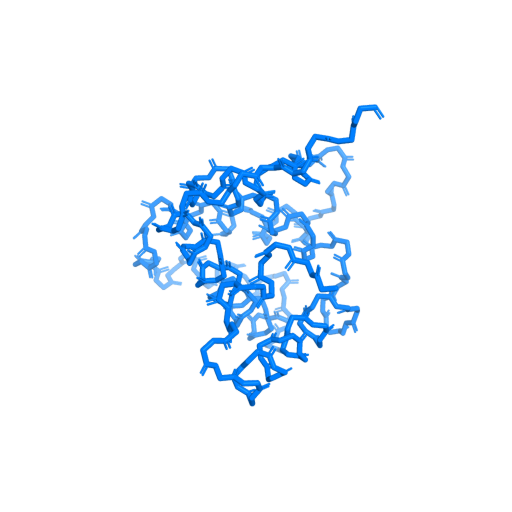U A 1 90 ? 5.000 -16.955 -4.315 1.00 97.06 90 GLU A C 1
ATOM 702 O O . GLU A 1 90 ? 6.207 -16.929 -4.531 1.00 97.06 90 GLU A O 1
ATOM 707 N N . VAL A 1 91 ? 4.095 -16.602 -5.240 1.00 96.50 91 VAL A N 1
ATOM 708 C CA . VAL A 1 91 ? 4.454 -16.115 -6.590 1.00 96.50 91 VAL A CA 1
ATOM 709 C C . VAL A 1 91 ? 5.379 -14.895 -6.525 1.00 96.50 91 VAL A C 1
ATOM 711 O O . VAL A 1 91 ? 6.230 -14.713 -7.390 1.00 96.50 91 VAL A O 1
ATOM 714 N N . LEU A 1 92 ? 5.273 -14.067 -5.479 1.00 98.19 92 LEU A N 1
ATOM 715 C CA . LEU A 1 92 ? 6.158 -12.913 -5.299 1.00 98.19 92 LEU A CA 1
ATOM 716 C C . LEU A 1 92 ? 7.633 -13.317 -5.162 1.00 98.19 92 LEU A C 1
ATOM 718 O O . LEU A 1 92 ? 8.500 -12.523 -5.511 1.00 98.19 92 LEU A O 1
ATOM 722 N N . ASN A 1 93 ? 7.931 -14.526 -4.672 1.00 97.50 93 ASN A N 1
ATOM 723 C CA . ASN A 1 93 ? 9.307 -14.983 -4.454 1.00 97.50 93 ASN A CA 1
ATOM 724 C C . ASN A 1 93 ? 10.095 -15.157 -5.763 1.00 97.50 93 ASN A C 1
ATOM 726 O O . ASN A 1 93 ? 11.322 -15.134 -5.727 1.00 97.50 93 ASN A O 1
ATOM 730 N N . ASP A 1 94 ? 9.408 -15.311 -6.897 1.00 97.56 94 ASP A N 1
ATOM 731 C CA . ASP A 1 94 ? 10.050 -15.460 -8.207 1.00 97.56 94 ASP A CA 1
ATOM 732 C C . ASP A 1 94 ? 10.530 -14.111 -8.775 1.00 97.56 94 ASP A C 1
ATOM 734 O O . ASP A 1 94 ? 11.363 -14.074 -9.679 1.00 97.56 94 ASP A O 1
ATOM 738 N N . TYR A 1 95 ? 10.029 -12.995 -8.230 1.00 97.94 95 TYR A N 1
ATOM 739 C CA . TYR A 1 95 ? 10.263 -11.642 -8.749 1.00 97.94 95 TYR A CA 1
ATOM 740 C C . TYR A 1 95 ? 10.868 -10.682 -7.725 1.00 97.94 95 TYR A C 1
ATOM 742 O O . TYR A 1 95 ? 11.463 -9.674 -8.113 1.00 97.94 95 TYR A O 1
ATOM 750 N N . LEU A 1 96 ? 10.690 -10.964 -6.432 1.00 98.44 96 LEU A N 1
ATOM 751 C CA . LEU A 1 96 ? 11.076 -10.094 -5.329 1.00 98.44 96 LEU A CA 1
ATOM 752 C C . LEU A 1 96 ? 12.085 -10.771 -4.405 1.00 98.44 96 LEU A C 1
ATOM 754 O O . LEU A 1 96 ? 11.977 -11.958 -4.092 1.00 98.44 96 LEU A O 1
ATOM 758 N N . THR A 1 97 ? 13.013 -9.979 -3.872 1.00 98.50 97 THR A N 1
ATOM 759 C CA . THR A 1 97 ? 13.777 -10.390 -2.691 1.00 98.50 97 THR A CA 1
ATOM 760 C C . THR A 1 97 ? 12.866 -10.500 -1.467 1.00 98.50 97 THR A C 1
ATOM 762 O O . THR A 1 97 ? 11.715 -10.048 -1.455 1.00 98.50 97 THR A O 1
ATOM 765 N N . LYS A 1 98 ? 13.390 -11.081 -0.382 1.00 98.19 98 LYS A N 1
ATOM 766 C CA . LYS A 1 98 ? 12.664 -11.141 0.889 1.00 98.19 98 LYS A CA 1
ATOM 767 C C . LYS A 1 98 ? 12.288 -9.737 1.380 1.00 98.19 98 LYS A C 1
ATOM 769 O O . LYS A 1 98 ? 11.151 -9.526 1.786 1.00 98.19 98 LYS A O 1
ATOM 774 N N . GLU A 1 99 ? 13.224 -8.796 1.323 1.00 98.50 99 GLU A N 1
ATOM 775 C CA . GLU A 1 99 ? 13.044 -7.419 1.786 1.00 98.50 99 GLU A CA 1
ATOM 776 C C . GLU A 1 99 ? 12.037 -6.656 0.918 1.00 98.50 99 GLU A C 1
ATOM 778 O O . GLU A 1 99 ? 11.176 -5.964 1.453 1.00 98.50 99 GLU A O 1
ATOM 783 N N . GLU A 1 100 ? 12.085 -6.831 -0.407 1.00 98.75 100 GLU A N 1
ATOM 784 C CA . GLU A 1 100 ? 11.101 -6.255 -1.331 1.00 98.75 100 GLU A CA 1
ATOM 785 C C . GLU A 1 100 ? 9.688 -6.780 -1.051 1.00 98.75 100 GLU A C 1
ATOM 787 O O . GLU A 1 100 ? 8.727 -6.010 -1.033 1.00 98.75 100 GLU A O 1
ATOM 792 N N . LYS A 1 101 ? 9.551 -8.085 -0.793 1.00 98.56 101 LYS A N 1
ATOM 793 C CA . LYS A 1 101 ? 8.264 -8.694 -0.445 1.00 98.56 101 LYS A CA 1
ATOM 794 C C . LYS A 1 101 ? 7.739 -8.177 0.894 1.00 98.56 101 LYS A C 1
ATOM 796 O O . LYS A 1 101 ? 6.570 -7.809 0.982 1.00 98.56 101 LYS A O 1
ATOM 801 N N . ASP A 1 102 ? 8.582 -8.137 1.924 1.00 98.38 102 ASP A N 1
ATOM 802 C CA . ASP A 1 102 ? 8.196 -7.628 3.244 1.00 98.38 102 ASP A CA 1
ATOM 803 C C . ASP A 1 102 ? 7.780 -6.144 3.155 1.00 98.38 102 ASP A C 1
ATOM 805 O O . ASP A 1 102 ? 6.761 -5.752 3.734 1.00 98.38 102 ASP A O 1
ATOM 809 N N . GLU A 1 103 ? 8.497 -5.337 2.361 1.00 98.75 103 GLU A N 1
ATOM 810 C CA . GLU A 1 103 ? 8.139 -3.944 2.075 1.00 98.75 103 GLU A CA 1
ATOM 811 C C . GLU A 1 103 ? 6.794 -3.836 1.337 1.00 98.75 103 GLU A C 1
ATOM 813 O O . GLU A 1 103 ? 5.938 -3.054 1.755 1.00 98.75 103 GLU A O 1
ATOM 818 N N . LEU A 1 104 ? 6.558 -4.645 0.293 1.00 98.81 104 LEU A N 1
ATOM 819 C CA . LEU A 1 104 ? 5.293 -4.654 -0.454 1.00 98.81 104 LEU A CA 1
ATOM 820 C C . LEU A 1 104 ? 4.099 -4.960 0.455 1.00 98.81 104 LEU A C 1
ATOM 822 O O . LEU A 1 104 ? 3.080 -4.270 0.398 1.00 98.81 104 LEU A O 1
ATOM 826 N N . LEU A 1 105 ? 4.207 -5.997 1.289 1.00 98.44 105 LEU A N 1
ATOM 827 C CA . LEU A 1 105 ? 3.119 -6.426 2.169 1.00 98.44 105 LEU A CA 1
ATOM 828 C C . LEU A 1 105 ? 2.813 -5.369 3.236 1.00 98.44 105 LEU A C 1
ATOM 830 O O . LEU A 1 105 ? 1.644 -5.050 3.470 1.00 98.44 105 LEU A O 1
ATOM 834 N N . ALA A 1 106 ? 3.849 -4.780 3.843 1.00 98.62 106 ALA A N 1
ATOM 835 C CA . ALA A 1 106 ? 3.686 -3.679 4.787 1.00 98.62 106 ALA A CA 1
ATOM 836 C C . ALA A 1 106 ? 3.031 -2.458 4.119 1.00 98.62 106 ALA A C 1
A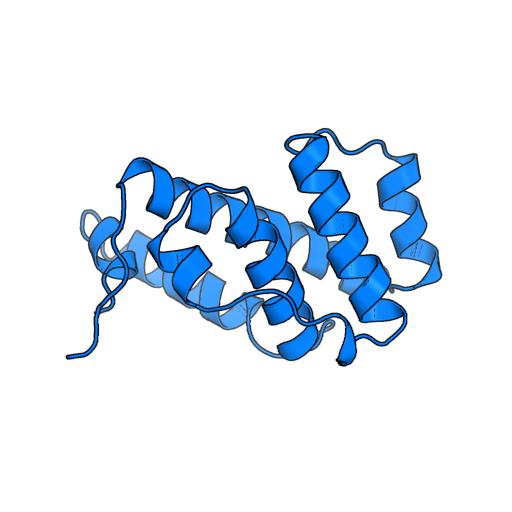TOM 838 O O . ALA A 1 106 ? 2.089 -1.879 4.670 1.00 98.62 106 ALA A O 1
ATOM 839 N N . PHE A 1 107 ? 3.480 -2.110 2.909 1.00 98.81 107 PHE A N 1
ATOM 840 C CA . PHE A 1 107 ? 2.930 -1.017 2.114 1.00 98.81 107 PHE A CA 1
ATOM 841 C C . PHE A 1 107 ? 1.446 -1.237 1.790 1.00 98.81 107 PHE A C 1
ATOM 843 O O . PHE A 1 107 ? 0.625 -0.360 2.060 1.00 98.81 107 PHE A O 1
ATOM 850 N N . ILE A 1 108 ? 1.070 -2.419 1.286 1.00 98.75 108 ILE A N 1
ATOM 851 C CA . ILE A 1 108 ? -0.323 -2.762 0.960 1.00 98.75 108 ILE A CA 1
ATOM 852 C C . ILE A 1 108 ? -1.227 -2.622 2.188 1.00 98.75 108 ILE A C 1
ATOM 854 O O . ILE A 1 108 ? -2.291 -2.003 2.098 1.00 98.75 108 ILE A O 1
ATOM 858 N N . CYS A 1 109 ? -0.808 -3.144 3.341 1.00 98.56 109 CYS A N 1
ATOM 859 C CA . CYS A 1 109 ? -1.577 -3.045 4.581 1.00 98.56 109 CYS A CA 1
ATOM 860 C C . CYS A 1 109 ? -1.738 -1.590 5.045 1.00 98.56 109 CYS A C 1
ATOM 862 O O . CYS A 1 109 ? -2.851 -1.163 5.359 1.00 98.56 109 CYS A O 1
ATOM 864 N N . PHE A 1 110 ? -0.655 -0.807 5.044 1.00 98.62 110 PHE A N 1
ATOM 865 C CA . PHE A 1 110 ? -0.684 0.598 5.454 1.00 98.62 110 PHE A CA 1
ATOM 866 C C . PHE A 1 110 ? -1.563 1.459 4.534 1.00 98.62 110 PHE A C 1
ATOM 868 O O . PHE A 1 110 ? -2.394 2.246 5.003 1.00 98.62 110 PHE A O 1
ATOM 875 N N . ILE A 1 111 ? -1.423 1.290 3.218 1.00 98.56 111 ILE A N 1
ATOM 876 C CA . ILE A 1 111 ? -2.241 2.002 2.236 1.00 98.56 111 ILE A CA 1
ATOM 877 C C . ILE A 1 111 ? -3.704 1.580 2.340 1.00 98.56 111 ILE A C 1
ATOM 879 O O . ILE A 1 111 ? -4.578 2.442 2.287 1.00 98.56 111 ILE A O 1
ATOM 883 N N . THR A 1 112 ? -3.990 0.294 2.547 1.00 98.62 112 THR A N 1
ATOM 884 C CA . THR A 1 112 ? -5.364 -0.187 2.752 1.00 98.62 112 THR A CA 1
ATOM 885 C C . THR A 1 112 ? -5.985 0.441 3.995 1.00 98.62 112 THR A C 1
ATOM 887 O O . THR A 1 112 ? -7.082 0.984 3.906 1.00 98.62 112 THR A O 1
ATOM 890 N N . ALA A 1 113 ? -5.271 0.473 5.127 1.00 98.31 113 ALA A N 1
ATOM 891 C CA . ALA A 1 113 ? -5.743 1.139 6.342 1.00 98.31 113 ALA A CA 1
ATOM 892 C C . ALA A 1 113 ? -6.018 2.634 6.106 1.00 98.31 113 ALA A C 1
ATOM 894 O O . ALA A 1 113 ? -7.069 3.148 6.493 1.00 98.31 113 ALA A O 1
ATOM 895 N N . SER A 1 114 ? -5.110 3.321 5.408 1.00 98.12 114 SER A N 1
ATOM 896 C CA . SER A 1 114 ? -5.266 4.739 5.064 1.00 98.12 114 SER A CA 1
ATOM 897 C C . SER A 1 114 ? -6.478 4.973 4.158 1.00 98.12 114 SER A C 1
ATOM 899 O O . SER A 1 114 ? -7.280 5.875 4.390 1.00 98.12 114 SER A O 1
ATOM 901 N N . GLN A 1 115 ? -6.659 4.144 3.133 1.00 98.25 115 GLN A N 1
ATOM 902 C CA . GLN A 1 115 ? -7.786 4.265 2.216 1.00 98.25 115 GLN A CA 1
ATOM 903 C C . GLN A 1 115 ? -9.108 3.918 2.907 1.00 98.25 115 GLN A C 1
ATOM 905 O O . GLN A 1 115 ? -10.070 4.661 2.753 1.00 98.25 115 GLN A O 1
ATOM 910 N N . TYR A 1 116 ? -9.163 2.882 3.742 1.00 98.44 116 TYR A N 1
ATOM 911 C CA . TYR A 1 116 ? -10.355 2.581 4.536 1.00 98.44 116 TYR A CA 1
ATOM 912 C C . TYR A 1 116 ? -10.719 3.712 5.490 1.00 98.44 116 TYR A C 1
ATOM 914 O O . TYR A 1 116 ? -11.890 4.074 5.558 1.00 98.44 116 TYR A O 1
ATOM 922 N N . LEU A 1 117 ? -9.747 4.337 6.158 1.00 98.19 117 LEU A N 1
ATOM 923 C CA . LEU A 1 117 ? -10.022 5.506 6.993 1.00 98.19 117 LEU A CA 1
ATOM 924 C C . LEU 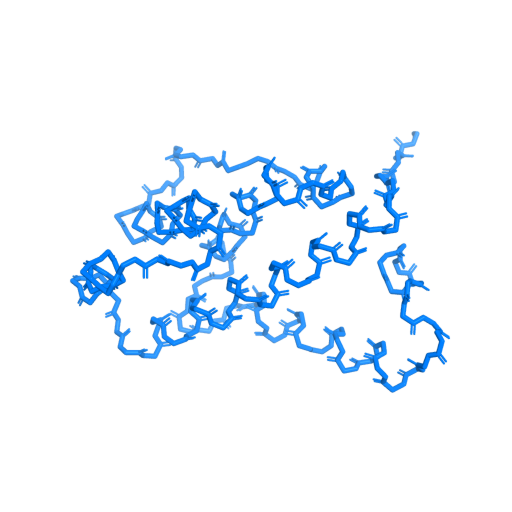A 1 117 ? -10.647 6.642 6.168 1.00 98.19 117 LEU A C 1
ATOM 926 O O . LEU A 1 117 ? -11.680 7.193 6.543 1.00 98.19 117 LEU A O 1
ATOM 930 N N . GLY A 1 118 ? -10.071 6.950 5.002 1.00 97.88 118 GLY A N 1
ATOM 931 C CA . GLY A 1 118 ? -10.635 7.943 4.088 1.00 97.88 118 GLY A CA 1
ATOM 932 C C . GLY A 1 118 ? -12.046 7.588 3.601 1.00 97.88 118 GLY A C 1
ATOM 933 O O . GLY A 1 118 ? -12.899 8.469 3.509 1.00 97.88 118 GLY A O 1
ATOM 934 N N . ALA A 1 119 ? -12.312 6.310 3.321 1.00 97.94 119 ALA A N 1
ATOM 935 C CA . ALA A 1 119 ? -13.618 5.817 2.890 1.00 97.94 119 ALA A CA 1
ATOM 936 C C . ALA A 1 119 ? -14.674 5.909 4.004 1.00 97.94 119 ALA A C 1
ATOM 938 O O . ALA A 1 119 ? -15.772 6.406 3.762 1.00 97.94 119 ALA A O 1
ATOM 939 N N . LEU A 1 120 ? -14.330 5.499 5.231 1.00 98.19 120 LEU A N 1
ATOM 940 C CA . LEU A 1 120 ? -15.207 5.571 6.406 1.00 98.19 120 LEU A CA 1
ATOM 941 C C . LEU A 1 120 ? -15.626 7.013 6.716 1.00 98.19 120 LEU A C 1
ATOM 943 O O . LEU A 1 120 ? -16.776 7.260 7.070 1.00 98.19 120 LEU A O 1
ATOM 947 N N . HIS A 1 121 ? -14.718 7.969 6.514 1.00 97.00 121 HIS A N 1
ATOM 948 C CA . HIS A 1 121 ? -15.001 9.398 6.645 1.00 97.00 121 HIS A CA 1
ATOM 949 C C . HIS A 1 121 ? -15.602 10.040 5.386 1.00 97.00 121 HIS A C 1
ATOM 951 O O . HIS A 1 121 ? -15.810 11.251 5.369 1.00 97.00 121 HIS A O 1
ATOM 957 N N . GLN A 1 122 ? -15.873 9.260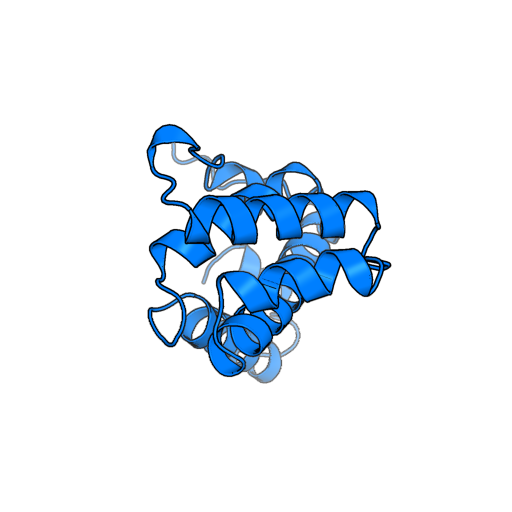 4.332 1.00 96.50 122 GLN A N 1
ATOM 958 C CA . GLN A 1 122 ? -16.397 9.739 3.047 1.00 96.50 122 GLN A CA 1
ATOM 959 C C . GLN A 1 122 ? -15.599 10.933 2.496 1.00 96.50 122 GLN A C 1
ATOM 961 O O . GLN A 1 122 ? -16.161 11.896 1.965 1.00 96.50 122 GLN A O 1
ATOM 966 N N . LEU A 1 123 ? -14.271 10.880 2.647 1.00 96.44 123 LEU A N 1
ATOM 967 C CA . LEU A 1 123 ? -13.378 11.983 2.320 1.00 96.44 123 LEU A CA 1
ATOM 968 C C . LEU A 1 123 ? -13.484 12.334 0.829 1.00 96.44 123 LEU A C 1
ATOM 970 O O . LEU A 1 123 ? -13.248 11.493 -0.046 1.00 96.44 123 LEU A O 1
ATOM 974 N N . GLN A 1 124 ? -13.827 13.590 0.548 1.00 94.38 124 GLN A N 1
ATOM 975 C CA . GLN A 1 124 ? -14.035 14.077 -0.812 1.00 94.38 124 GLN A CA 1
ATOM 976 C C . GLN A 1 124 ? -12.714 14.508 -1.469 1.00 94.38 124 GLN A C 1
ATOM 978 O O . GLN A 1 124 ? -11.832 15.039 -0.786 1.00 94.38 124 GLN A O 1
ATOM 983 N N . PRO A 1 125 ? -12.557 14.320 -2.791 1.00 89.69 125 PRO A N 1
ATOM 984 C CA . PRO A 1 125 ? -11.459 14.914 -3.546 1.00 89.69 125 PRO A CA 1
ATOM 985 C C . PRO A 1 125 ? -11.446 16.439 -3.403 1.00 89.69 125 PRO A C 1
ATOM 987 O O . PRO A 1 125 ? -12.498 17.078 -3.408 1.00 89.69 125 PRO A O 1
ATOM 990 N N . ILE A 1 126 ? -10.256 17.038 -3.334 1.00 80.69 126 ILE A N 1
ATOM 991 C CA . ILE A 1 126 ? -10.138 18.492 -3.460 1.00 80.69 126 ILE A CA 1
ATOM 992 C C . ILE A 1 126 ? -10.313 18.818 -4.942 1.00 80.69 126 ILE A C 1
ATOM 994 O O . ILE A 1 126 ? -9.442 18.514 -5.754 1.00 80.69 126 ILE A O 1
ATOM 998 N N . ILE A 1 127 ? -11.451 19.402 -5.302 1.00 66.44 127 ILE A N 1
ATOM 999 C CA . ILE A 1 127 ? -11.662 19.939 -6.644 1.00 66.44 127 ILE A CA 1
ATOM 1000 C C . ILE A 1 127 ? -10.909 21.269 -6.699 1.00 66.44 127 ILE A C 1
ATOM 1002 O O . ILE A 1 127 ? -11.376 22.267 -6.148 1.00 66.44 127 ILE A O 1
ATOM 1006 N N . SER A 1 128 ? -9.736 21.290 -7.330 1.00 53.62 128 SER A N 1
ATOM 1007 C CA . SER A 1 128 ? -9.140 22.554 -7.766 1.00 53.62 128 SER A CA 1
ATOM 1008 C C . SER A 1 128 ? -10.057 23.139 -8.844 1.00 53.62 128 SER A C 1
ATOM 1010 O O . SER A 1 128 ? -10.240 22.513 -9.887 1.00 53.62 128 SER A O 1
ATOM 1012 N N . LYS A 1 129 ? -10.698 24.275 -8.547 1.00 37.81 129 LYS A N 1
ATOM 1013 C CA . LYS A 1 129 ? -11.375 25.102 -9.556 1.00 37.81 129 LYS A CA 1
ATOM 1014 C C . LYS A 1 129 ? -10.353 25.819 -10.423 1.00 37.81 129 LYS A C 1
ATOM 1016 O O . LYS A 1 129 ? -9.300 26.200 -9.864 1.00 37.81 129 LYS A O 1
#